Protein AF-A0A4R7G9T5-F1 (afdb_monomer)

Nearest PDB structures (foldseek):
  4d5l-assembly1_T  TM=4.795E-01  e=9.084E-01  Oryctolagus cuniculus
  6rbd-assembly1_T  TM=4.789E-01  e=2.316E+00  Saccharomyces cerevisiae S288C
  6zj3-assembly1_SX  TM=4.505E-01  e=3.026E+00  Euglena gracilis
  8p9a-assembly1_U  TM=4.467E-01  e=2.831E+00  Saccharomyces cerevisiae
  8s8g-assembly1_T  TM=4.708E-01  e=5.523E+00  Kluyveromyces lactis NRRL Y-1140

Sequence (65 aa):
MLKIVLQIFSSPEKFLGL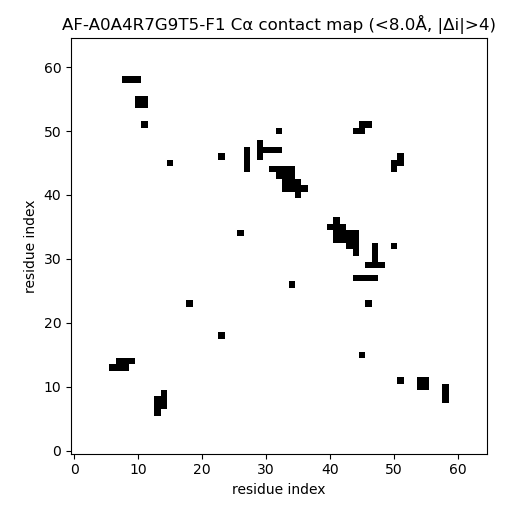FSAADMENTLEEGERILIDENGTASVNPANQSMQADFARHVKRMSVL

Secondary structure (DSSP, 8-state):
-HHHHHHHTT-HHHHHTTS-HHHHHSS--TT-SEEE-TT--EEE-TT-HHHHHHHHHHHHHHTT-

Structure (mmCIF, N/CA/C/O backbone):
data_AF-A0A4R7G9T5-F1
#
_entry.id   AF-A0A4R7G9T5-F1
#
loop_
_atom_site.group_PDB
_atom_site.id
_atom_site.type_symbol
_atom_site.label_atom_id
_atom_site.label_alt_id
_atom_site.label_comp_id
_atom_site.label_asym_id
_atom_site.label_entity_id
_atom_site.label_seq_id
_atom_site.pdbx_PDB_ins_code
_atom_site.Cartn_x
_atom_site.Cartn_y
_atom_site.Cartn_z
_atom_site.occupancy
_atom_site.B_iso_or_equiv
_atom_site.auth_seq_id
_atom_site.auth_comp_id
_atom_site.auth_asym_id
_atom_site.auth_atom_id
_atom_site.pdbx_PDB_model_num
ATOM 1 N N . MET A 1 1 ? -16.597 -12.037 -1.776 1.00 66.19 1 MET A N 1
ATOM 2 C CA . MET A 1 1 ? -15.619 -11.182 -2.481 1.00 66.19 1 MET A CA 1
ATOM 3 C C . MET A 1 1 ? -15.486 -9.804 -1.836 1.00 66.19 1 MET A C 1
ATOM 5 O O . MET A 1 1 ? -14.467 -9.571 -1.207 1.00 66.19 1 MET A O 1
ATOM 9 N N . LEU A 1 2 ? -16.505 -8.930 -1.870 1.00 77.69 2 LEU A N 1
ATOM 10 C CA . LEU A 1 2 ? -16.392 -7.538 -1.383 1.00 77.69 2 LEU A CA 1
ATOM 11 C C . LEU A 1 2 ? -15.894 -7.394 0.072 1.00 77.69 2 LEU A C 1
ATOM 13 O O . LEU A 1 2 ? -15.023 -6.577 0.344 1.00 77.69 2 LEU A O 1
ATOM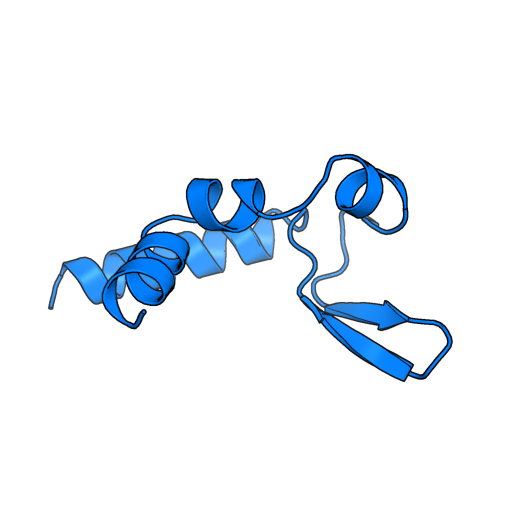 17 N N . LYS A 1 3 ? -16.384 -8.228 1.001 1.00 79.06 3 LYS A N 1
ATOM 18 C CA . LYS A 1 3 ? -15.945 -8.204 2.411 1.00 79.06 3 LYS A CA 1
ATOM 19 C C . LYS A 1 3 ? -14.456 -8.521 2.596 1.00 79.06 3 LYS A C 1
ATOM 21 O O . LYS A 1 3 ? -13.835 -7.957 3.484 1.00 79.06 3 LYS A O 1
ATOM 26 N N . ILE A 1 4 ? -13.899 -9.396 1.759 1.00 79.06 4 ILE A N 1
ATOM 27 C CA . ILE A 1 4 ? -12.484 -9.794 1.821 1.00 79.06 4 ILE A CA 1
ATOM 28 C C . ILE A 1 4 ? -11.612 -8.623 1.359 1.00 79.06 4 ILE A C 1
ATOM 30 O O . ILE A 1 4 ? -10.663 -8.259 2.042 1.00 79.06 4 ILE A O 1
ATOM 34 N N . VAL A 1 5 ? -12.007 -7.971 0.260 1.00 75.25 5 VAL A N 1
ATOM 35 C CA . VAL A 1 5 ? -11.346 -6.760 -0.251 1.00 75.25 5 VAL A CA 1
ATOM 36 C C . VAL A 1 5 ? -11.367 -5.648 0.801 1.00 75.25 5 VAL A C 1
ATOM 38 O O . VAL A 1 5 ? -10.336 -5.064 1.102 1.00 75.25 5 VAL A O 1
ATOM 41 N N . LEU A 1 6 ? -12.509 -5.410 1.448 1.00 80.25 6 LEU A N 1
ATOM 42 C CA . LEU A 1 6 ? -12.612 -4.416 2.523 1.00 80.25 6 LEU A CA 1
ATOM 43 C C . LEU A 1 6 ? -11.766 -4.770 3.758 1.00 80.25 6 LEU A C 1
ATOM 45 O O . LEU A 1 6 ? -11.222 -3.880 4.404 1.00 80.25 6 LEU A O 1
ATOM 49 N N . GLN A 1 7 ? -11.633 -6.056 4.093 1.00 81.00 7 GLN A N 1
ATOM 50 C CA . GLN A 1 7 ? -10.803 -6.494 5.218 1.00 81.00 7 GLN A CA 1
ATOM 51 C C . GLN A 1 7 ? -9.310 -6.286 4.970 1.00 81.00 7 GLN A C 1
ATOM 53 O O . GLN A 1 7 ? -8.591 -5.957 5.914 1.00 81.00 7 GLN A O 1
ATOM 58 N N . ILE A 1 8 ? -8.852 -6.430 3.729 1.00 80.94 8 ILE A N 1
ATOM 59 C CA . ILE A 1 8 ? -7.473 -6.119 3.337 1.00 80.94 8 ILE A CA 1
ATOM 60 C C . ILE A 1 8 ? -7.164 -4.649 3.632 1.00 80.94 8 ILE A C 1
ATOM 62 O O . ILE A 1 8 ? -6.156 -4.344 4.259 1.00 80.94 8 ILE A O 1
ATOM 66 N N . PHE A 1 9 ? -8.082 -3.744 3.288 1.00 82.19 9 PHE A N 1
ATOM 67 C CA . PHE A 1 9 ? -7.901 -2.310 3.514 1.00 82.19 9 PHE A CA 1
ATOM 68 C C . PHE A 1 9 ? -8.266 -1.844 4.933 1.00 82.19 9 PHE A C 1
ATOM 70 O O . PHE A 1 9 ? -8.348 -0.647 5.184 1.00 82.19 9 PHE A O 1
ATOM 77 N N . SER A 1 10 ? -8.489 -2.768 5.875 1.00 83.25 10 SER A N 1
ATOM 78 C CA . SER A 1 10 ? -8.846 -2.424 7.260 1.00 83.25 10 SER A CA 1
ATOM 79 C C . SER A 1 10 ? -7.650 -2.100 8.153 1.00 83.25 10 SER A C 1
ATOM 81 O O . SER A 1 10 ? -7.850 -1.595 9.255 1.00 83.25 10 SER A O 1
ATOM 83 N N . SER A 1 11 ? -6.423 -2.406 7.723 1.00 83.12 11 SER A N 1
ATOM 84 C CA . SER A 1 11 ? -5.200 -1.954 8.387 1.00 83.12 11 SER A CA 1
ATOM 85 C C . SER A 1 11 ? -3.995 -2.064 7.443 1.00 83.12 11 SER A C 1
ATOM 87 O O . SER A 1 11 ? -4.013 -2.914 6.546 1.00 83.12 11 SER A O 1
ATOM 89 N N . PRO A 1 12 ? -2.952 -1.229 7.619 1.00 79.94 12 PRO A N 1
ATOM 90 C CA . PRO A 1 12 ? -1.724 -1.331 6.834 1.00 79.94 12 PRO A CA 1
ATOM 91 C C . PRO A 1 12 ? -1.121 -2.738 6.881 1.00 79.94 12 PRO A C 1
ATOM 93 O O . PRO A 1 12 ? -0.764 -3.290 5.852 1.00 79.94 12 PRO A O 1
ATOM 96 N N . GLU A 1 13 ? -1.082 -3.373 8.049 1.00 82.00 13 GLU A N 1
ATOM 97 C CA . GLU A 1 13 ? -0.428 -4.670 8.261 1.00 82.00 13 GLU A CA 1
ATOM 98 C C . GLU A 1 13 ? -1.100 -5.792 7.460 1.00 82.00 13 GLU A C 1
ATOM 100 O O . GLU A 1 13 ? -0.421 -6.651 6.901 1.00 82.00 13 GLU A O 1
ATOM 105 N N . LYS A 1 14 ? -2.437 -5.774 7.355 1.00 83.38 14 LYS A N 1
ATOM 106 C CA . LYS A 1 14 ? -3.184 -6.748 6.541 1.00 83.38 14 LYS A CA 1
ATOM 107 C C . LYS A 1 14 ? -2.965 -6.547 5.048 1.00 83.38 14 LYS A C 1
ATOM 109 O O . LYS A 1 14 ? -2.944 -7.527 4.311 1.00 83.38 14 LYS A O 1
ATOM 114 N N . PHE A 1 15 ? -2.821 -5.298 4.613 1.00 82.56 15 PHE A N 1
ATOM 115 C CA . PHE A 1 15 ? -2.476 -4.972 3.235 1.00 82.56 15 PHE A CA 1
ATOM 116 C C . PHE A 1 15 ? -1.048 -5.426 2.902 1.00 82.56 15 PHE A C 1
ATOM 118 O O . PHE A 1 15 ? -0.841 -6.082 1.886 1.00 82.56 15 PHE A O 1
ATOM 125 N N . LEU A 1 16 ? -0.086 -5.160 3.792 1.00 76.88 16 LEU A N 1
ATOM 126 C CA . LEU A 1 16 ? 1.308 -5.587 3.634 1.00 76.88 16 LEU A CA 1
ATOM 127 C C . LEU A 1 16 ? 1.456 -7.112 3.629 1.00 76.88 16 LEU A C 1
ATOM 129 O O . LEU A 1 16 ? 2.232 -7.642 2.843 1.00 76.88 16 LEU A O 1
ATOM 133 N N . GLY A 1 17 ? 0.670 -7.824 4.440 1.00 76.19 17 GLY A N 1
ATOM 134 C CA . GLY A 1 17 ? 0.676 -9.288 4.496 1.00 76.19 17 GLY A CA 1
ATOM 135 C C . GLY A 1 17 ? 0.208 -10.002 3.219 1.00 76.19 17 GLY A C 1
ATOM 136 O O . GLY A 1 17 ? 0.243 -11.230 3.183 1.00 76.19 17 GLY A O 1
ATOM 137 N N . LEU A 1 18 ? -0.246 -9.274 2.190 1.00 76.25 18 LEU A N 1
ATOM 138 C CA . LEU A 1 18 ? -0.549 -9.839 0.869 1.00 76.25 18 LEU A CA 1
ATOM 139 C C . LEU A 1 18 ? 0.671 -9.961 -0.043 1.00 76.25 18 LEU A C 1
ATOM 141 O O . LEU A 1 18 ? 0.624 -10.736 -0.996 1.00 76.25 18 LEU A O 1
ATOM 145 N N . PHE A 1 19 ? 1.725 -9.189 0.216 1.00 73.44 19 PHE A N 1
ATOM 146 C CA . PHE A 1 19 ? 2.936 -9.218 -0.591 1.00 73.44 19 PHE A CA 1
ATOM 147 C C . PHE A 1 19 ? 3.803 -10.403 -0.160 1.00 73.44 19 PHE A C 1
ATOM 149 O O . PHE A 1 19 ? 3.970 -10.670 1.032 1.00 73.44 19 PHE A O 1
ATOM 156 N N . 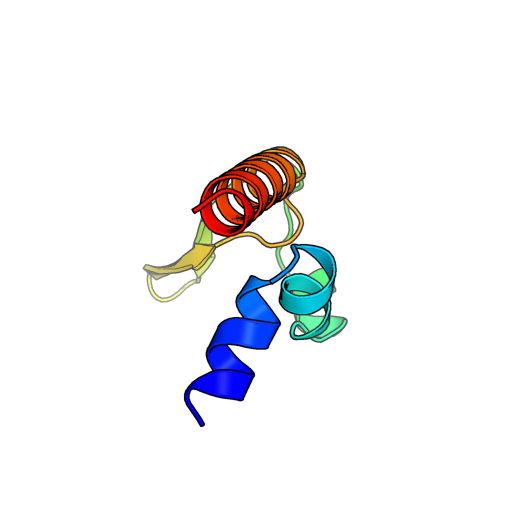SER A 1 20 ? 4.335 -11.148 -1.127 1.00 66.25 20 SER A N 1
ATOM 157 C CA . SER A 1 20 ? 5.285 -12.220 -0.842 1.00 66.25 20 SER A CA 1
ATOM 158 C C . SER A 1 20 ? 6.637 -11.634 -0.423 1.00 66.25 20 SER A C 1
ATOM 160 O O . SER A 1 20 ? 6.978 -10.507 -0.776 1.00 66.25 20 SER A O 1
ATOM 162 N N . ALA A 1 21 ? 7.453 -12.408 0.298 1.00 62.09 21 ALA A N 1
ATOM 163 C CA . ALA A 1 21 ? 8.812 -11.983 0.648 1.00 62.09 21 ALA A CA 1
ATOM 164 C C . ALA A 1 21 ? 9.649 -11.617 -0.599 1.00 62.09 21 ALA A C 1
ATOM 166 O O . ALA A 1 21 ? 10.448 -10.691 -0.545 1.00 62.09 21 ALA A O 1
ATOM 167 N N . ALA A 1 22 ? 9.395 -12.271 -1.739 1.00 59.12 22 ALA A N 1
ATOM 168 C CA . ALA A 1 22 ? 10.032 -11.968 -3.020 1.00 59.12 22 ALA A CA 1
ATOM 169 C C . ALA A 1 22 ? 9.581 -10.623 -3.632 1.00 59.12 22 ALA A C 1
ATOM 171 O O . ALA A 1 22 ? 10.378 -9.965 -4.303 1.00 59.12 22 ALA A O 1
ATOM 172 N N . ASP A 1 23 ? 8.339 -10.193 -3.371 1.00 60.84 23 ASP A N 1
ATOM 173 C CA . ASP A 1 23 ? 7.841 -8.855 -3.739 1.00 60.84 23 ASP A CA 1
ATOM 174 C C . ASP A 1 23 ? 8.483 -7.767 -2.866 1.00 60.84 23 ASP A C 1
ATOM 176 O O . ASP A 1 23 ? 8.615 -6.618 -3.286 1.00 60.84 23 ASP A O 1
ATOM 180 N N . MET A 1 24 ? 8.905 -8.137 -1.651 1.00 61.56 24 MET A N 1
ATOM 181 C CA . MET A 1 24 ? 9.593 -7.237 -0.729 1.00 61.56 24 MET A CA 1
ATOM 182 C C . MET A 1 24 ? 11.092 -7.099 -1.015 1.00 61.56 24 MET A C 1
ATOM 184 O O . MET A 1 24 ? 11.662 -6.035 -0.792 1.00 61.56 24 MET A O 1
ATOM 188 N N . GLU A 1 25 ? 11.726 -8.159 -1.515 1.00 56.53 25 GLU A N 1
ATOM 189 C CA . GLU A 1 25 ? 13.178 -8.239 -1.705 1.00 56.53 25 GLU A CA 1
ATOM 190 C C . GLU A 1 25 ? 13.664 -7.552 -2.995 1.00 56.53 25 GLU A C 1
ATOM 192 O O . GLU A 1 25 ? 14.812 -7.120 -3.057 1.00 56.53 25 GLU A O 1
ATOM 197 N N . ASN A 1 26 ? 12.803 -7.394 -4.011 1.00 54.38 26 ASN A N 1
ATOM 198 C CA . ASN A 1 26 ? 13.239 -6.914 -5.329 1.00 54.38 26 ASN A CA 1
ATOM 199 C C . ASN A 1 26 ? 13.200 -5.396 -5.562 1.00 54.38 26 ASN A C 1
ATOM 201 O O . ASN A 1 26 ? 13.896 -4.936 -6.460 1.00 54.38 26 ASN A O 1
ATOM 205 N N . THR A 1 27 ? 12.403 -4.589 -4.850 1.00 54.84 27 THR A N 1
ATOM 206 C CA . THR A 1 27 ? 12.181 -3.204 -5.336 1.00 54.84 27 THR A CA 1
ATOM 207 C C . THR A 1 27 ? 11.705 -2.207 -4.286 1.00 54.84 27 THR A C 1
ATOM 209 O O . THR A 1 27 ? 10.787 -1.432 -4.534 1.00 54.84 27 THR A O 1
ATOM 212 N N . LEU A 1 28 ? 12.277 -2.205 -3.089 1.00 58.41 28 LEU A N 1
ATOM 213 C CA . LEU A 1 28 ? 11.829 -1.273 -2.056 1.00 58.41 28 LEU A CA 1
ATOM 214 C C . LEU A 1 28 ? 12.966 -0.336 -1.668 1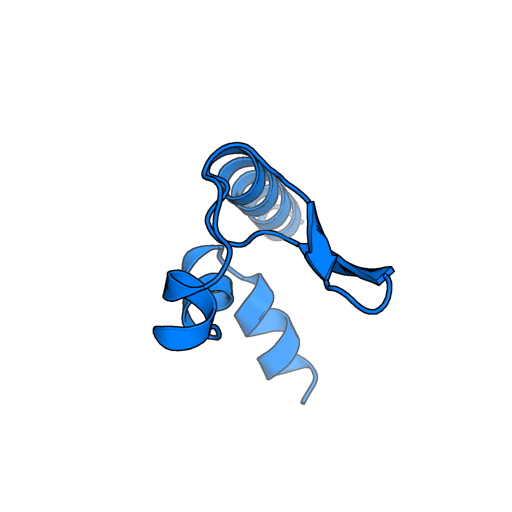.00 58.41 28 LEU A C 1
ATOM 216 O O . LEU A 1 28 ? 13.530 -0.428 -0.584 1.00 58.41 28 LEU A O 1
ATOM 220 N N . GLU A 1 29 ? 13.288 0.598 -2.568 1.00 63.09 29 GLU A N 1
ATOM 221 C CA . GLU A 1 29 ? 13.980 1.818 -2.156 1.00 63.09 29 GLU A CA 1
ATOM 222 C C . GLU A 1 29 ? 13.109 2.486 -1.082 1.00 63.09 29 GLU A C 1
ATOM 224 O O . GLU A 1 29 ? 11.989 2.925 -1.359 1.00 63.09 29 GLU A O 1
ATOM 229 N N . GLU A 1 30 ? 13.590 2.511 0.165 1.00 62.06 30 GLU A N 1
ATOM 230 C CA . GLU A 1 30 ? 12.816 2.917 1.352 1.00 62.06 30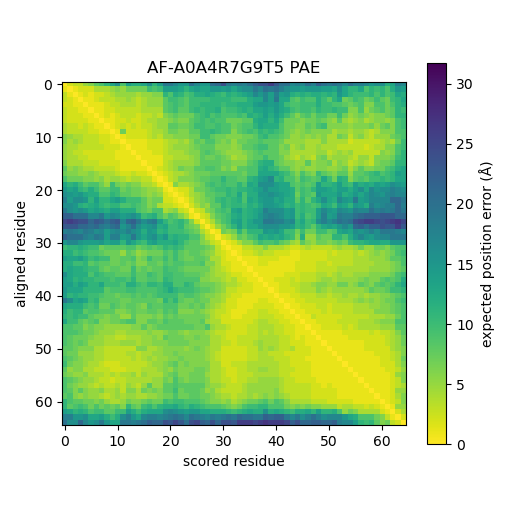 GLU A CA 1
ATOM 231 C C . GLU A 1 30 ? 12.196 4.329 1.242 1.00 62.06 30 GLU A C 1
ATOM 233 O O . GLU A 1 30 ? 11.283 4.671 1.997 1.00 62.06 30 GLU A O 1
ATOM 238 N N . GLY A 1 31 ? 12.655 5.150 0.290 1.00 69.31 31 GLY A N 1
ATOM 239 C CA . GLY A 1 31 ? 12.189 6.518 0.062 1.00 69.31 31 GLY A CA 1
ATOM 240 C C . GLY A 1 31 ? 11.028 6.676 -0.923 1.00 69.31 31 GLY A C 1
ATOM 241 O O . GLY A 1 31 ? 10.241 7.614 -0.772 1.00 69.31 31 GLY A O 1
ATOM 242 N N . GLU A 1 32 ? 10.863 5.772 -1.890 1.00 82.19 32 GLU A N 1
ATOM 243 C CA . GLU A 1 32 ? 9.927 5.989 -2.999 1.00 82.19 32 GLU A CA 1
ATOM 244 C C . GLU A 1 32 ? 8.504 5.577 -2.641 1.00 82.19 32 GLU A C 1
ATOM 246 O O . GLU A 1 32 ? 8.284 4.565 -1.987 1.00 82.19 32 GLU A O 1
ATOM 251 N N . ARG A 1 33 ? 7.503 6.361 -3.051 1.00 84.50 33 ARG A N 1
ATOM 252 C CA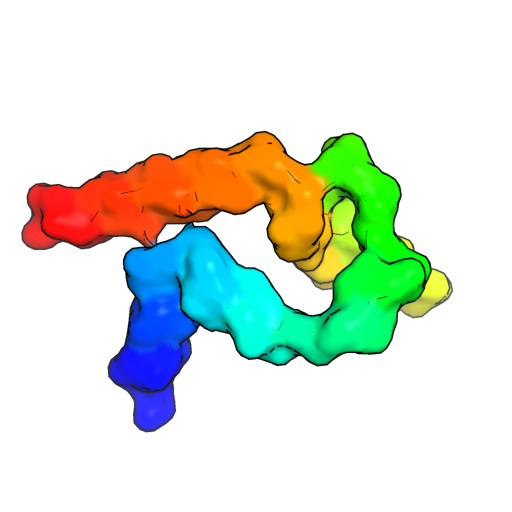 . ARG A 1 33 ? 6.084 6.047 -2.779 1.00 84.50 33 ARG A CA 1
ATOM 253 C C . ARG A 1 33 ? 5.436 5.229 -3.894 1.00 84.50 33 ARG A C 1
ATOM 255 O O . ARG A 1 33 ? 4.469 4.512 -3.636 1.00 84.50 33 ARG A O 1
ATOM 262 N N . ILE A 1 34 ? 5.951 5.359 -5.112 1.00 84.62 34 ILE A N 1
ATOM 263 C CA . ILE A 1 34 ? 5.448 4.718 -6.326 1.00 84.62 34 ILE A CA 1
ATOM 264 C C . ILE A 1 34 ? 6.612 3.965 -6.955 1.00 84.62 34 ILE A C 1
ATOM 266 O O 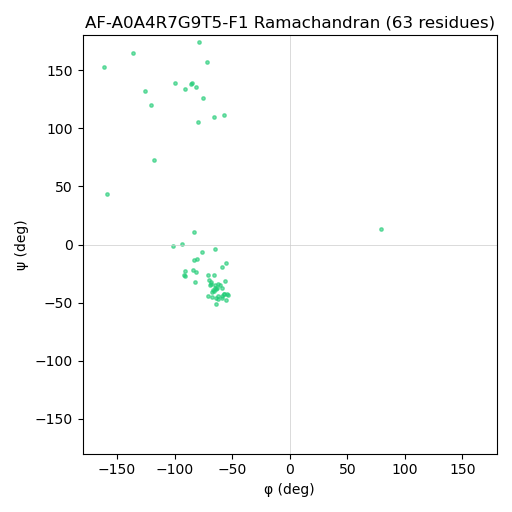. ILE A 1 34 ? 7.696 4.520 -7.098 1.00 84.62 34 ILE A O 1
ATOM 270 N N . LEU A 1 35 ? 6.379 2.715 -7.325 1.00 83.12 35 LEU A N 1
ATOM 271 C CA . LEU A 1 35 ? 7.322 1.900 -8.075 1.00 83.12 35 LEU A CA 1
ATOM 272 C C . LEU A 1 35 ? 6.899 1.921 -9.537 1.00 83.12 35 LEU A C 1
ATOM 274 O O . LEU A 1 35 ? 5.706 1.849 -9.836 1.00 83.12 35 LEU A O 1
ATOM 278 N N . ILE A 1 36 ? 7.868 2.032 -10.437 1.00 82.38 36 ILE A N 1
ATOM 279 C CA . ILE A 1 36 ? 7.645 1.933 -11.878 1.00 82.38 36 ILE A CA 1
ATOM 280 C C . ILE A 1 36 ? 8.500 0.775 -12.372 1.00 82.38 36 ILE A C 1
ATOM 282 O O . ILE A 1 36 ? 9.7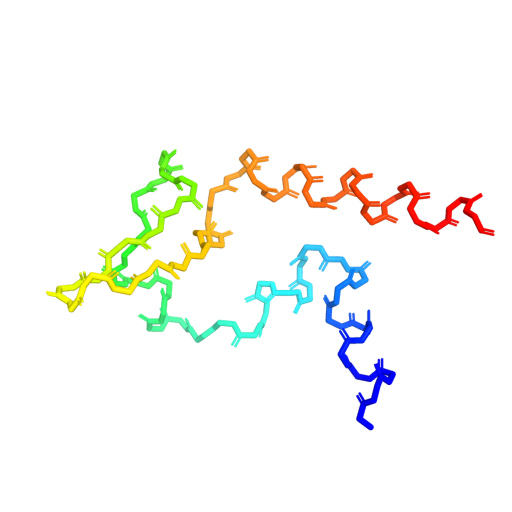15 0.790 -12.180 1.00 82.38 36 ILE A O 1
ATOM 286 N N . ASP A 1 37 ? 7.864 -0.234 -12.961 1.00 82.31 37 ASP A N 1
ATOM 287 C CA . ASP A 1 37 ? 8.587 -1.370 -13.529 1.00 82.31 37 ASP A CA 1
ATOM 288 C C . ASP A 1 37 ? 9.195 -1.040 -14.904 1.00 82.31 37 ASP A C 1
ATOM 290 O O . ASP A 1 37 ? 8.963 0.016 -15.497 1.00 82.31 37 ASP A O 1
ATOM 294 N N . GLU A 1 38 ? 9.977 -1.977 -15.434 1.00 81.25 38 GLU A N 1
ATOM 295 C CA . GLU A 1 38 ? 10.622 -1.882 -16.750 1.00 81.25 38 GLU A CA 1
ATOM 296 C C . GLU A 1 38 ? 9.644 -1.698 -17.926 1.00 81.25 38 GLU A C 1
ATOM 298 O O . GLU A 1 38 ? 10.038 -1.216 -18.988 1.00 81.25 38 GLU A O 1
ATOM 303 N N . ASN A 1 39 ? 8.365 -2.030 -17.735 1.00 88.31 39 ASN A N 1
ATOM 304 C CA . ASN A 1 39 ? 7.304 -1.866 -18.725 1.00 88.31 39 ASN A CA 1
ATOM 305 C C . ASN A 1 39 ? 6.556 -0.530 -18.566 1.00 88.31 39 ASN A C 1
ATOM 307 O O . ASN A 1 39 ? 5.625 -0.249 -19.324 1.00 88.31 39 ASN A O 1
ATOM 311 N N . GLY A 1 40 ? 6.942 0.301 -17.593 1.00 81.69 40 GLY A N 1
ATOM 312 C CA . GLY A 1 40 ? 6.277 1.561 -17.272 1.00 81.69 40 GLY A CA 1
ATOM 313 C C . GLY A 1 40 ? 5.004 1.398 -16.438 1.00 81.69 40 GLY A C 1
ATOM 314 O O . GLY A 1 40 ? 4.231 2.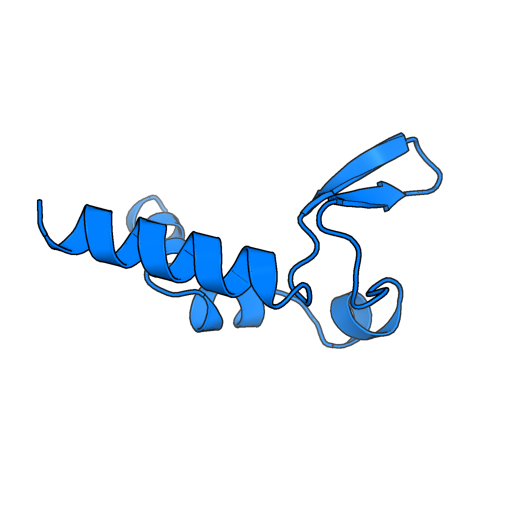351 -16.316 1.00 81.69 40 GLY A O 1
ATOM 315 N N . THR A 1 41 ? 4.756 0.220 -15.861 1.00 85.88 41 THR A N 1
ATOM 316 C CA . THR A 1 41 ? 3.612 -0.009 -14.971 1.00 85.88 41 THR A CA 1
ATOM 317 C C . THR A 1 41 ? 3.882 0.628 -13.618 1.00 85.88 41 THR A C 1
ATOM 319 O O . THR A 1 41 ? 4.886 0.329 -12.974 1.00 85.88 41 THR A O 1
ATOM 322 N N . ALA A 1 42 ? 2.962 1.478 -13.158 1.00 85.62 42 ALA A N 1
ATOM 323 C CA . ALA A 1 42 ? 3.046 2.102 -11.844 1.00 85.62 42 ALA A CA 1
ATOM 324 C C . ALA A 1 42 ? 2.325 1.267 -10.775 1.00 85.62 42 ALA A C 1
ATOM 326 O O . ALA A 1 42 ? 1.171 0.867 -10.952 1.00 85.62 42 ALA A O 1
ATOM 327 N N . SER A 1 43 ? 2.974 1.071 -9.631 1.00 81.81 43 SER A N 1
ATOM 328 C CA . SER A 1 43 ? 2.404 0.441 -8.441 1.00 81.81 43 SER A CA 1
ATOM 329 C C . SER A 1 43 ? 2.777 1.225 -7.178 1.00 81.81 43 SER A C 1
ATOM 331 O O . SER A 1 43 ? 3.618 2.121 -7.200 1.00 81.81 43 SER A O 1
ATOM 333 N N . VAL A 1 44 ? 2.097 0.962 -6.065 1.00 81.56 44 VAL A N 1
ATOM 334 C CA . VAL A 1 44 ? 2.381 1.630 -4.784 1.00 81.56 44 VAL A CA 1
ATOM 335 C C . VAL A 1 44 ? 3.493 0.870 -4.062 1.00 81.56 44 VAL A C 1
ATOM 337 O O . VAL A 1 44 ? 3.434 -0.353 -4.025 1.00 81.56 44 VAL A O 1
ATOM 340 N N . ASN A 1 45 ? 4.453 1.574 -3.451 1.00 82.25 45 ASN A N 1
ATOM 341 C CA . ASN A 1 45 ? 5.521 0.965 -2.648 1.00 82.25 45 ASN A CA 1
ATOM 342 C C . ASN A 1 45 ? 5.016 0.603 -1.233 1.00 82.25 45 ASN A C 1
ATOM 344 O O . ASN A 1 45 ? 4.896 1.503 -0.394 1.00 82.25 45 ASN A O 1
ATOM 348 N N . PRO A 1 46 ? 4.772 -0.683 -0.911 1.00 77.81 46 PRO A N 1
ATOM 349 C CA . PRO A 1 46 ? 4.309 -1.088 0.413 1.00 77.81 46 PRO A CA 1
ATOM 350 C C . PRO A 1 46 ? 5.325 -0.842 1.541 1.00 77.81 46 PRO A C 1
ATOM 352 O O . PRO A 1 46 ? 4.903 -0.642 2.674 1.00 77.81 46 PRO A O 1
ATOM 355 N N . ALA A 1 47 ? 6.636 -0.808 1.291 1.00 78.81 47 ALA A N 1
ATOM 356 C CA . ALA A 1 47 ? 7.643 -0.561 2.335 1.00 78.81 47 ALA A CA 1
ATOM 357 C C . ALA A 1 47 ? 7.826 0.912 2.706 1.00 78.81 47 ALA A C 1
ATOM 359 O O . ALA A 1 47 ? 8.455 1.205 3.723 1.00 78.81 47 ALA A O 1
ATOM 360 N N . ASN A 1 48 ? 7.281 1.849 1.930 1.00 84.75 48 ASN A N 1
ATOM 361 C CA . ASN A 1 48 ? 7.416 3.261 2.254 1.00 84.75 48 ASN A CA 1
ATOM 362 C C . ASN A 1 48 ? 6.671 3.599 3.558 1.00 84.75 48 ASN A C 1
ATOM 364 O O . ASN A 1 48 ? 5.439 3.644 3.599 1.00 84.75 48 ASN A O 1
ATOM 368 N N . GLN A 1 49 ? 7.415 3.898 4.624 1.00 85.56 49 GLN A N 1
ATOM 369 C CA . GLN A 1 49 ? 6.843 4.159 5.953 1.00 85.56 49 GLN A CA 1
ATOM 370 C C . GLN A 1 49 ? 5.883 5.359 5.965 1.00 85.56 49 GLN A C 1
ATOM 372 O O . GLN A 1 49 ? 4.877 5.361 6.676 1.00 85.56 49 GLN A O 1
ATOM 377 N N . SER A 1 50 ? 6.164 6.384 5.156 1.00 87.19 50 SER A N 1
ATOM 378 C CA . SER A 1 50 ? 5.310 7.570 5.055 1.00 87.19 50 SER A CA 1
ATOM 379 C C . SER A 1 50 ? 3.962 7.230 4.409 1.00 87.19 50 SER A C 1
ATOM 381 O O . SER A 1 50 ? 2.917 7.654 4.900 1.00 87.19 50 SER A O 1
ATOM 383 N N . MET A 1 51 ? 3.969 6.392 3.368 1.00 86.25 51 MET A N 1
ATOM 384 C CA . MET A 1 51 ? 2.756 5.862 2.742 1.00 86.25 51 MET A CA 1
ATOM 385 C C . MET A 1 51 ? 1.960 4.984 3.713 1.00 86.25 51 MET A C 1
ATOM 387 O O . MET A 1 51 ? 0.754 5.187 3.861 1.00 86.25 51 MET A O 1
ATOM 391 N N . GLN A 1 52 ? 2.620 4.075 4.441 1.00 86.31 52 GLN A N 1
ATOM 392 C CA . GLN A 1 52 ? 1.960 3.249 5.461 1.00 86.31 52 GLN A CA 1
ATOM 393 C C . GLN A 1 52 ? 1.261 4.113 6.524 1.00 86.31 52 GLN A C 1
ATOM 395 O O . GLN A 1 52 ? 0.113 3.851 6.892 1.00 86.31 52 GLN A O 1
ATOM 400 N N . ALA A 1 53 ? 1.912 5.189 6.981 1.00 89.25 53 ALA A N 1
ATOM 401 C CA . ALA A 1 53 ? 1.327 6.130 7.932 1.00 89.25 53 ALA A CA 1
ATOM 402 C C . ALA A 1 53 ? 0.129 6.896 7.343 1.00 89.25 53 ALA A C 1
ATOM 404 O O . ALA A 1 53 ? -0.864 7.125 8.041 1.00 89.25 53 ALA A O 1
ATOM 405 N N . ASP A 1 54 ? 0.200 7.302 6.073 1.00 89.56 54 ASP A N 1
ATOM 406 C CA . ASP A 1 54 ? -0.907 7.947 5.358 1.00 89.56 54 ASP A CA 1
ATOM 407 C C . ASP A 1 54 ? -2.112 6.995 5.248 1.00 89.56 54 ASP A C 1
ATOM 409 O O . ASP A 1 54 ? -3.245 7.386 5.554 1.00 89.56 54 ASP A O 1
ATOM 413 N N . PHE A 1 55 ? -1.860 5.726 4.911 1.00 87.94 55 PHE A N 1
ATOM 414 C CA . PHE A 1 55 ? -2.873 4.676 4.836 1.00 87.94 55 PHE A CA 1
ATOM 415 C C . PHE A 1 55 ? -3.531 4.417 6.197 1.00 87.94 55 PHE A C 1
ATOM 417 O O . PHE A 1 55 ? -4.758 4.441 6.308 1.00 87.94 55 PHE A O 1
ATOM 424 N N . ALA A 1 56 ? -2.742 4.280 7.267 1.00 89.31 56 ALA A N 1
ATOM 425 C CA . ALA A 1 56 ? -3.256 4.112 8.627 1.00 89.31 56 ALA A CA 1
ATOM 426 C C . ALA A 1 56 ? -4.186 5.266 9.042 1.00 89.31 56 ALA A C 1
ATOM 428 O O . ALA A 1 56 ? -5.261 5.047 9.610 1.00 89.31 56 ALA A O 1
ATOM 429 N N . ARG A 1 57 ? -3.808 6.515 8.722 1.00 90.81 57 ARG A N 1
ATOM 430 C CA . ARG A 1 57 ? -4.656 7.691 8.986 1.00 90.81 57 ARG A CA 1
ATOM 431 C C . ARG A 1 57 ? -5.946 7.668 8.173 1.00 90.81 57 ARG A C 1
ATOM 433 O O . ARG A 1 57 ? -6.981 8.093 8.689 1.00 90.81 57 ARG A O 1
ATOM 440 N N . HIS A 1 58 ? -5.899 7.206 6.926 1.00 87.88 58 HIS A N 1
ATOM 441 C CA . HIS A 1 58 ? -7.084 7.074 6.084 1.00 87.88 58 HIS A CA 1
ATOM 442 C C . HIS A 1 58 ? -8.067 6.051 6.661 1.00 87.88 58 HIS A C 1
ATOM 444 O O . HIS A 1 58 ? -9.225 6.387 6.905 1.00 87.88 58 HIS A O 1
ATOM 450 N N . VAL A 1 59 ? -7.584 4.850 6.981 1.00 85.94 59 VAL A N 1
ATOM 451 C CA . VAL A 1 59 ? -8.381 3.791 7.613 1.00 85.94 59 VAL A CA 1
ATOM 452 C C . VAL A 1 59 ? -9.027 4.282 8.906 1.00 85.94 59 VAL A C 1
ATOM 454 O O . VAL A 1 59 ? -10.235 4.146 9.086 1.00 85.94 59 VAL A O 1
ATOM 457 N N . LYS A 1 60 ? -8.249 4.933 9.781 1.00 86.81 60 LYS A N 1
ATOM 458 C CA . LYS A 1 60 ? -8.766 5.494 11.035 1.00 86.81 60 LYS A CA 1
ATOM 459 C C . LYS A 1 60 ? -9.884 6.513 10.799 1.00 86.81 60 LYS A C 1
ATOM 461 O O . LYS A 1 60 ? -10.836 6.567 11.570 1.00 86.81 60 LYS A O 1
ATOM 466 N N . ARG A 1 61 ? -9.788 7.322 9.741 1.00 86.44 61 ARG A N 1
ATOM 467 C CA . ARG A 1 61 ? -10.843 8.274 9.366 1.00 86.44 61 ARG A CA 1
ATOM 468 C C . ARG A 1 61 ? -12.112 7.557 8.909 1.00 86.44 61 ARG A C 1
ATOM 470 O O . ARG A 1 61 ? -13.197 7.997 9.262 1.00 86.44 61 ARG A O 1
ATOM 477 N N . MET A 1 62 ? -11.974 6.461 8.164 1.00 79.06 62 MET A N 1
ATOM 478 C CA . MET A 1 62 ? -13.111 5.648 7.724 1.00 79.06 62 MET A CA 1
ATOM 479 C C . MET A 1 62 ? -13.796 4.907 8.874 1.00 79.06 62 MET A C 1
ATOM 481 O O . MET A 1 62 ? -15.001 4.725 8.821 1.00 79.06 62 MET A O 1
ATOM 485 N N . SER A 1 63 ? -13.062 4.501 9.916 1.00 67.06 63 SER A N 1
ATOM 486 C CA . SER A 1 63 ? -13.635 3.803 11.079 1.00 67.06 63 SER A CA 1
ATOM 487 C C . SER A 1 63 ? -14.393 4.704 12.064 1.00 67.06 63 SER A C 1
ATOM 489 O O . SER A 1 63 ? -14.934 4.207 13.046 1.00 67.06 63 SER A O 1
ATOM 491 N N . VAL A 1 64 ? -14.360 6.025 11.859 1.00 57.38 64 VAL A N 1
ATOM 492 C CA . VAL A 1 64 ? -15.054 7.026 12.695 1.00 57.38 64 VAL A CA 1
ATOM 493 C C . VAL A 1 64 ? -16.349 7.521 12.017 1.00 57.38 64 VAL A C 1
ATOM 495 O O . VAL A 1 64 ? -17.080 8.320 12.599 1.00 57.38 64 VAL A O 1
ATOM 498 N N . LEU A 1 65 ? -16.647 7.027 10.810 1.00 48.94 65 LEU A N 1
ATOM 499 C CA . LEU A 1 65 ? -17.928 7.171 10.108 1.00 48.94 65 LEU A CA 1
ATOM 500 C C . LEU A 1 65 ? -18.788 5.920 10.327 1.00 48.94 65 LEU A C 1
ATOM 502 O O . LEU A 1 65 ? -20.026 6.084 10.375 1.00 48.94 65 LEU A O 1
#

pLDDT: mean 77.35, std 10.57, range [48.94, 90.81]

Radius of gyration: 13.0 Å; Cα contacts (8 Å, |Δi|>4): 48; chains: 1; bounding box: 32×20×31 Å

Solvent-accessible surface area (backbone atoms only — not comparable to full-atom values): 3967 Å² total; per-residue (Å²): 110,70,68,59,59,52,53,32,64,65,38,50,69,53,48,53,70,69,56,50,71,70,66,58,73,73,70,62,63,65,84,43,61,62,42,68,48,99,86,68,52,76,46,75,34,78,72,11,61,68,55,42,54,52,49,42,54,50,38,56,57,60,76,76,110

Foldseek 3Di:
DVVVVVVCLLALVSVVVVDDVVNVPPDCPQDDQWDQDPVRDIDGRSNNPVVRVVSRVVSVVVVVD

Mean predicted aligned error: 7.43 Å